Protein 2ICT (pdb70)

Sequence (89 aa):
KANHPRPGDIIQESLDELNVSLREFARAEIAPSTASRLLTGKAALTPEAIKLSVVIGSSPQWLNLQNAWSLAEAEKTVDVSRLRRLVTQ

CATH classification: 1.10.260.40

Organism: Escherichia coli O6:H1 (strain CFT073 / ATCC 700928 / UPEC) (NCBI:txid199310)

Structure (mmCIF, N/CA/C/O backbone):
data_2ICT
#
_entry.id   2ICT
#
_cell.length_a   90.535
_cell.length_b   26.364
_cell.length_c   39.485
_cell.angle_alpha   90.00
_cell.angle_beta   91.51
_cell.angle_gamma   90.00
#
_symmetry.space_group_name_H-M   'C 1 2 1'
#
loop_
_entity.id
_entity.type
_entity.pdbx_description
1 polymer 'antitoxin higa'
2 water water
#
loop_
_atom_site.group_PDB
_atom_site.id
_atom_site.type_symbol
_atom_site.label_atom_id
_atom_site.label_alt_id
_atom_site.label_comp_id
_atom_site.label_asym_id
_atom_site.label_entity_id
_atom_site.label_seq_id
_atom_site.pdbx_PDB_ins_code
_atom_site.Cartn_x
_atom_site.Cartn_y
_atom_site.Cartn_z
_atom_site.occupancy
_atom_site.B_iso_or_equiv
_atom_site.auth_seq_id
_atom_site.auth_comp_id
_atom_site.auth_asym_id
_atom_site.auth_atom_id
_atom_site.pdbx_PDB_model_num
ATOM 9 N N . LYS A 1 2 ? 56.410 5.395 13.175 1.00 55.06 2 LYS A N 1
ATOM 10 C CA . LYS A 1 2 ? 55.746 5.996 14.326 1.00 51.54 2 LYS A CA 1
ATOM 11 C C . LYS A 1 2 ? 54.251 6.094 14.020 1.00 48.18 2 LYS A C 1
ATOM 12 O O . LYS A 1 2 ? 53.837 6.822 13.118 1.00 47.11 2 LYS A O 1
ATOM 26 N N . ALA A 1 4 ? 51.933 7.280 16.024 1.00 38.06 4 ALA A N 1
ATOM 27 C CA . ALA A 1 4 ? 51.290 8.314 16.824 1.00 36.75 4 ALA A CA 1
ATOM 28 C C . ALA A 1 4 ? 50.165 9.020 16.071 1.00 36.41 4 ALA A C 1
ATOM 29 O O . ALA A 1 4 ? 49.097 9.268 16.629 1.00 34.93 4 ALA A O 1
ATOM 31 N N . ASN A 1 5 ? 50.403 9.333 14.801 1.00 36.42 5 ASN A N 1
ATOM 32 C CA . ASN A 1 5 ? 49.407 10.031 13.996 1.00 36.98 5 ASN A CA 1
ATOM 33 C C . ASN A 1 5 ? 48.598 9.132 13.065 1.00 36.38 5 ASN A C 1
ATOM 34 O O . ASN A 1 5 ? 47.928 9.625 12.156 1.00 36.51 5 ASN A O 1
ATOM 39 N N . HIS A 1 6 ? 48.653 7.822 13.285 1.00 35.08 6 HIS A N 1
ATOM 40 C CA . HIS A 1 6 ? 47.910 6.889 12.441 1.00 35.16 6 HIS A CA 1
ATOM 41 C C . HIS A 1 6 ? 46.934 6.043 13.252 1.00 35.19 6 HIS A C 1
ATOM 42 O O . HIS A 1 6 ? 47.267 4.951 13.709 1.00 34.04 6 HIS A O 1
ATOM 49 N N . PRO A 1 7 ? 45.703 6.547 13.432 1.00 35.87 7 PRO A N 1
ATOM 50 C CA . PRO A 1 7 ? 44.632 5.885 14.183 1.00 36.24 7 PRO A CA 1
ATOM 51 C C . PRO A 1 7 ? 44.259 4.506 13.652 1.00 36.35 7 PRO A C 1
ATOM 52 O O . PRO A 1 7 ? 44.321 4.252 12.450 1.00 37.24 7 PRO A O 1
ATOM 56 N N . ARG A 1 8 ? 43.868 3.621 14.562 1.00 34.89 8 ARG A N 1
ATOM 57 C CA . ARG A 1 8 ? 43.454 2.274 14.195 1.00 33.71 8 ARG A CA 1
ATOM 58 C C . ARG A 1 8 ? 42.145 2.414 13.423 1.00 29.94 8 ARG A C 1
ATOM 59 O O . ARG A 1 8 ? 41.243 3.131 13.855 1.00 28.59 8 ARG A O 1
ATOM 67 N N . PRO A 1 9 ? 42.025 1.740 12.268 1.00 26.32 9 PRO A N 1
ATOM 68 C CA . PRO A 1 9 ? 40.786 1.839 11.488 1.00 24.22 9 PRO A CA 1
ATOM 69 C C . PRO A 1 9 ? 39.585 1.469 12.355 1.00 22.06 9 PRO A C 1
ATOM 70 O O . PRO A 1 9 ? 38.574 2.168 12.368 1.00 19.83 9 PRO A O 1
ATOM 74 N N . GLY A 1 10 ? 39.716 0.361 13.077 1.00 20.03 10 GLY A N 1
ATOM 75 C CA . GLY A 1 10 ? 38.649 -0.101 13.945 1.00 18.94 10 GLY A CA 1
ATOM 76 C C . GLY A 1 10 ? 38.291 0.896 15.029 1.00 18.95 10 GLY A C 1
ATOM 77 O O . GLY A 1 10 ? 37.124 1.010 15.413 1.00 18.43 10 GLY A O 1
ATOM 78 N N . ASP A 1 11 ? 39.289 1.622 15.530 1.00 18.88 11 ASP A N 1
ATOM 79 C CA . ASP A 1 11 ? 39.053 2.619 16.571 1.00 18.65 11 ASP A CA 1
ATOM 80 C C . ASP A 1 11 ? 38.263 3.795 16.019 1.00 16.81 11 ASP A C 1
ATOM 81 O O . ASP A 1 11 ? 37.387 4.338 16.693 1.00 13.89 11 ASP A O 1
ATOM 86 N N . ILE A 1 12 ? 38.582 4.196 14.791 1.00 16.00 12 ILE A N 1
ATOM 87 C CA . ILE A 1 12 ? 37.887 5.308 14.167 1.00 15.69 12 ILE A CA 1
ATOM 88 C C . ILE A 1 12 ? 36.423 4.935 13.961 1.00 13.78 12 ILE A C 1
ATOM 89 O O . ILE A 1 12 ? 35.527 5.745 14.193 1.00 13.14 12 ILE A O 1
ATOM 94 N N . ILE A 1 13 ? 36.176 3.704 13.532 1.00 14.25 13 ILE A N 1
ATOM 95 C CA . ILE A 1 13 ? 34.802 3.267 13.327 1.00 14.52 13 ILE A CA 1
ATOM 96 C C . ILE A 1 13 ? 34.072 3.291 14.668 1.00 12.76 13 ILE A C 1
ATOM 97 O O . ILE A 1 13 ? 32.977 3.844 14.776 1.00 10.28 13 ILE A O 1
ATOM 102 N N . GLN A 1 14 ? 34.687 2.702 15.694 1.00 13.09 14 GLN A N 1
ATOM 103 C CA . GLN A 1 14 ? 34.060 2.665 17.009 1.00 12.92 14 GLN A CA 1
ATOM 104 C C . GLN A 1 14 ? 33.820 4.070 17.535 1.00 13.53 14 GLN A C 1
ATOM 105 O O . GLN A 1 14 ? 32.791 4.338 18.152 1.00 12.90 14 GLN A O 1
ATOM 111 N N . GLU A 1 15 ? 34.769 4.967 17.292 1.00 15.85 15 GLU A N 1
ATOM 112 C CA . GLU A 1 15 ? 34.624 6.345 17.745 1.00 18.02 15 GLU A CA 1
ATOM 113 C C . GLU A 1 15 ? 33.395 6.964 17.092 1.00 16.34 15 GLU A C 1
ATOM 114 O O . GLU A 1 15 ? 32.646 7.700 17.733 1.00 15.37 15 GLU A O 1
ATOM 120 N N . SER A 1 16 ? 33.186 6.651 15.815 1.00 13.04 16 SER A N 1
ATOM 121 C CA . SER A 1 16 ? 32.035 7.164 15.080 1.00 12.73 16 SER A CA 1
ATOM 122 C C . SER A 1 16 ? 30.734 6.604 15.652 1.00 10.53 16 SER A C 1
ATOM 123 O O . SER A 1 16 ? 29.751 7.325 15.799 1.00 9.58 16 SER A O 1
ATOM 126 N N . LEU A 1 17 ? 30.731 5.311 15.966 1.00 9.07 17 LEU A N 1
ATOM 127 C CA . LEU A 1 17 ? 29.551 4.669 16.530 1.00 9.99 17 LEU A CA 1
ATOM 128 C C . LEU A 1 17 ? 29.221 5.270 17.893 1.00 9.48 17 LEU A C 1
ATOM 129 O O . LEU A 1 17 ? 28.052 5.426 18.246 1.00 9.95 17 LEU A O 1
ATOM 134 N N . ASP A 1 18 ? 30.248 5.606 18.666 1.00 10.91 18 ASP A N 1
ATOM 135 C CA . ASP A 1 18 ? 30.016 6.206 19.978 1.00 11.72 18 ASP A CA 1
ATOM 136 C C . ASP A 1 18 ? 29.311 7.555 19.824 1.00 12.73 18 ASP A C 1
ATOM 137 O O . ASP A 1 18 ? 28.376 7.868 20.569 1.00 10.54 18 ASP A O 1
ATOM 142 N N . GLU A 1 19 ? 29.755 8.351 18.854 1.00 13.01 19 GLU A N 1
ATOM 143 C CA . GLU A 1 19 ? 29.168 9.669 18.620 1.00 17.81 19 GLU A CA 1
ATOM 144 C C . GLU A 1 19 ? 27.729 9.576 18.120 1.00 15.73 19 GLU A C 1
ATOM 145 O O . GLU A 1 19 ? 26.927 10.483 18.339 1.00 12.89 19 GLU A O 1
ATOM 151 N N . LEU A 1 20 ? 27.410 8.478 17.442 1.00 12.29 20 LEU A N 1
ATOM 152 C CA . LEU A 1 20 ? 26.071 8.263 16.905 1.00 10.85 20 LEU A CA 1
ATOM 153 C C . LEU A 1 20 ? 25.149 7.506 17.870 1.00 11.00 20 LEU A C 1
ATOM 154 O O . LEU A 1 20 ? 23.941 7.429 17.646 1.00 9.69 20 LEU A O 1
ATOM 159 N N . ASN A 1 21 ? 25.721 6.952 18.936 1.00 10.62 21 ASN A N 1
ATOM 160 C CA . ASN A 1 21 ? 24.963 6.181 19.921 1.00 10.42 21 ASN A CA 1
ATOM 161 C C . ASN A 1 21 ? 24.400 4.920 19.258 1.00 8.40 21 ASN A C 1
ATOM 162 O O . ASN A 1 21 ? 23.241 4.548 19.479 1.00 9.11 21 ASN A O 1
ATOM 167 N N . VAL A 1 22 ? 25.233 4.278 18.444 1.00 7.92 22 VAL A N 1
ATOM 168 C CA . VAL A 1 22 ? 24.875 3.058 17.712 1.00 7.71 22 VAL A CA 1
ATOM 169 C C . VAL A 1 22 ? 25.651 1.842 18.238 1.00 8.42 22 VAL A C 1
ATOM 170 O O . VAL A 1 22 ? 26.868 1.904 18.428 1.00 7.33 22 VAL A O 1
ATOM 174 N N . SER A 1 23 ? 24.942 0.737 18.466 1.00 8.95 23 SER A N 1
ATOM 175 C CA . SER A 1 23 ? 25.557 -0.487 18.990 1.00 7.98 23 SER A CA 1
ATOM 176 C C . SER A 1 23 ? 26.246 -1.311 17.910 1.00 9.73 23 SER A C 1
ATOM 177 O O . SER A 1 23 ? 26.050 -1.083 16.719 1.00 3.44 23 SER A O 1
ATOM 180 N N . LEU A 1 24 ? 27.037 -2.291 18.334 1.00 7.89 24 LEU A N 1
ATOM 181 C CA . LEU A 1 24 ? 27.742 -3.149 17.387 1.00 8.73 24 LEU A CA 1
ATOM 182 C C . LEU A 1 24 ? 26.781 -3.878 16.442 1.00 8.81 24 LEU A C 1
ATOM 183 O O . LEU A 1 24 ? 26.979 -3.895 15.223 1.00 8.55 24 LEU A O 1
ATOM 188 N N . ARG A 1 25 ? 25.737 -4.485 16.992 1.00 8.45 25 ARG A N 1
ATOM 189 C CA . ARG A 1 25 ? 24.796 -5.199 16.143 1.00 8.51 25 ARG A CA 1
ATOM 190 C C . ARG A 1 25 ? 23.960 -4.293 15.248 1.00 7.01 25 ARG A C 1
ATOM 191 O O . ARG A 1 25 ? 23.531 -4.708 14.176 1.00 5.82 25 ARG A O 1
ATOM 199 N N . GLU A 1 26 ? 23.738 -3.054 15.676 1.00 6.44 26 GLU A N 1
ATOM 200 C CA . GLU A 1 26 ? 22.979 -2.109 14.865 1.00 5.42 26 GLU A CA 1
ATOM 201 C C . GLU A 1 26 ? 23.877 -1.687 13.711 1.00 4.18 26 GLU A C 1
ATOM 202 O O . GLU A 1 26 ? 23.411 -1.493 12.585 1.00 5.42 26 GLU A O 1
ATOM 208 N N . PHE A 1 27 ? 25.168 -1.564 14.000 1.00 2.96 27 PHE A N 1
ATOM 209 C CA . PHE A 1 27 ? 26.165 -1.2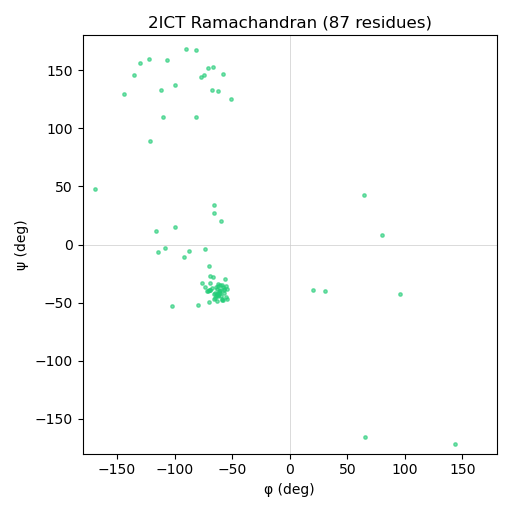23 12.990 1.00 6.07 27 PHE A CA 1
ATOM 210 C C . PHE A 1 27 ? 26.232 -2.390 11.997 1.00 9.08 27 PHE A C 1
ATOM 211 O O . PHE A 1 27 ? 26.217 -2.184 10.787 1.00 4.02 27 PHE A O 1
ATOM 219 N N . ALA A 1 28 ? 26.295 -3.615 12.512 1.00 6.83 28 ALA A N 1
ATOM 220 C CA . ALA A 1 28 ? 26.354 -4.797 11.649 1.00 7.95 28 ALA A CA 1
ATOM 221 C C . ALA A 1 28 ? 25.145 -4.850 10.716 1.00 8.32 28 ALA A C 1
ATOM 222 O O . ALA A 1 28 ? 25.290 -5.082 9.513 1.00 5.78 28 ALA A O 1
ATOM 224 N N . ARG A 1 29 ? 23.957 -4.649 11.278 1.00 7.40 29 ARG A N 1
ATOM 225 C CA . ARG A 1 29 ? 22.714 -4.666 10.509 1.00 7.79 29 ARG A CA 1
ATOM 226 C C . ARG A 1 29 ? 22.720 -3.576 9.434 1.00 5.56 29 ARG A C 1
ATOM 227 O O . ARG A 1 29 ? 22.299 -3.800 8.294 1.00 5.41 29 ARG A O 1
ATOM 235 N N . ALA A 1 30 ? 23.206 -2.397 9.800 1.00 6.03 30 ALA A N 1
ATOM 236 C CA . ALA A 1 30 ? 23.264 -1.272 8.875 1.00 6.00 30 ALA A CA 1
ATOM 237 C C . ALA A 1 30 ? 24.225 -1.529 7.711 1.00 6.13 30 ALA A C 1
ATOM 238 O O . ALA A 1 30 ? 24.014 -1.041 6.601 1.00 6.24 30 ALA A O 1
ATOM 248 N N . GLU A 1 32 ? 24.901 -4.570 6.628 1.00 5.76 32 GLU A N 1
ATOM 249 C CA . GLU A 1 32 ? 24.491 -5.856 6.056 1.00 8.78 32 GLU A CA 1
ATOM 250 C C . GLU A 1 32 ? 25.644 -6.863 6.151 1.00 10.39 32 GLU A C 1
ATOM 251 O O . GLU A 1 32 ? 25.998 -7.536 5.175 1.00 11.78 32 GLU A O 1
ATOM 257 N N . ILE A 1 33 ? 26.245 -6.933 7.337 1.00 9.74 33 ILE A N 1
ATOM 258 C CA . ILE A 1 33 ? 27.324 -7.880 7.628 1.00 11.55 33 ILE A CA 1
ATOM 259 C C . ILE A 1 33 ? 26.977 -8.592 8.937 1.00 10.88 33 ILE A C 1
ATOM 260 O O . ILE A 1 33 ? 26.206 -8.081 9.742 1.00 10.83 33 ILE A O 1
ATOM 265 N N . ALA A 1 34 ? 27.526 -9.782 9.148 1.00 13.19 34 ALA A N 1
ATOM 266 C CA . ALA A 1 34 ? 27.231 -10.519 10.370 1.00 12.80 34 ALA A CA 1
ATOM 267 C C . ALA A 1 34 ? 27.887 -9.844 11.568 1.00 12.51 34 ALA A C 1
ATOM 268 O O . ALA A 1 34 ? 28.916 -9.180 11.431 1.00 11.23 34 ALA A O 1
ATOM 270 N N . PRO A 1 35 ? 27.298 -10.001 12.764 1.00 13.81 35 PRO A N 1
ATOM 271 C CA . PRO A 1 35 ? 27.885 -9.382 13.956 1.00 13.47 35 PRO A CA 1
ATOM 272 C C . PRO A 1 35 ? 29.354 -9.770 14.147 1.00 14.56 35 PRO A C 1
ATOM 273 O O . PRO A 1 35 ? 30.168 -8.947 14.554 1.00 11.88 35 PRO A O 1
ATOM 277 N N . SER A 1 36 ? 29.696 -11.024 13.852 1.00 14.53 36 SER A N 1
ATOM 278 C CA . SER A 1 36 ? 31.081 -11.479 14.003 1.00 16.86 36 SER A CA 1
ATOM 279 C C . SER A 1 36 ? 32.016 -10.688 13.086 1.00 16.24 36 SER A C 1
ATOM 280 O O . SER A 1 36 ? 33.113 -10.304 13.484 1.00 17.70 36 SER A O 1
ATOM 283 N N . THR A 1 37 ? 31.569 -10.448 11.858 1.00 15.35 37 THR A N 1
ATOM 284 C CA . THR A 1 37 ? 32.347 -9.687 10.886 1.00 12.21 37 THR A CA 1
ATOM 285 C C . THR A 1 37 ? 32.533 -8.265 11.405 1.00 12.61 37 THR A C 1
ATOM 286 O O . THR A 1 37 ? 33.620 -7.695 11.317 1.00 12.62 37 THR A O 1
ATOM 290 N N . ALA A 1 38 ? 31.467 -7.697 11.960 1.00 11.57 38 ALA A N 1
ATOM 291 C CA . ALA A 1 38 ? 31.540 -6.342 12.497 1.00 12.66 38 ALA A CA 1
ATOM 292 C C . ALA A 1 38 ? 32.558 -6.296 13.647 1.00 12.18 38 ALA A C 1
ATOM 293 O O . ALA A 1 38 ? 33.381 -5.390 13.718 1.00 11.25 38 ALA A O 1
ATOM 295 N N . SER A 1 39 ? 32.515 -7.284 14.533 1.00 14.31 39 SER A N 1
ATOM 296 C CA . SER A 1 39 ? 33.451 -7.322 15.657 1.00 19.15 39 SER A CA 1
ATOM 297 C C . SER A 1 39 ? 34.908 -7.341 15.203 1.00 19.69 39 SER A C 1
ATOM 298 O O . SER A 1 39 ? 35.734 -6.594 15.725 1.00 19.81 39 SER A O 1
ATOM 301 N N . ARG A 1 40 ? 35.220 -8.196 14.233 1.00 22.28 40 ARG A N 1
ATOM 302 C CA . ARG A 1 40 ? 36.585 -8.303 13.727 1.00 26.36 40 ARG A CA 1
ATOM 303 C C . ARG A 1 40 ? 37.056 -6.981 13.135 1.00 25.07 40 ARG A C 1
ATOM 304 O O . ARG A 1 40 ? 38.204 -6.579 13.321 1.00 24.71 40 ARG A O 1
ATOM 312 N N . LEU A 1 41 ? 36.162 -6.305 12.424 1.00 23.04 41 LEU A N 1
ATOM 313 C CA . LEU A 1 41 ? 36.488 -5.027 11.807 1.00 21.51 41 LEU A CA 1
ATOM 314 C C . LEU A 1 41 ? 36.803 -3.974 12.864 1.00 21.21 41 LEU A C 1
ATOM 315 O O . LEU A 1 41 ? 37.769 -3.222 12.739 1.00 20.44 41 LEU A O 1
ATOM 320 N N . LEU A 1 42 ? 35.983 -3.931 13.908 1.00 19.59 42 LEU A N 1
ATOM 321 C CA . LEU A 1 42 ? 36.158 -2.969 14.988 1.00 20.20 42 LEU A CA 1
ATOM 322 C C . LEU A 1 42 ? 37.392 -3.234 15.851 1.00 22.03 42 LEU A C 1
ATOM 323 O O . LEU A 1 42 ? 38.073 -2.297 16.263 1.00 21.30 42 LEU A O 1
ATOM 328 N N . THR A 1 43 ? 37.675 -4.506 16.118 1.00 24.17 43 THR A N 1
ATOM 329 C CA . THR A 1 43 ? 38.820 -4.876 16.950 1.00 27.43 43 THR A CA 1
ATOM 330 C C . THR A 1 43 ? 40.114 -5.021 16.158 1.00 29.55 43 THR A C 1
ATOM 331 O O . THR A 1 43 ? 41.178 -5.246 16.736 1.00 30.05 43 THR A O 1
ATOM 335 N N . GLY A 1 44 ? 40.018 -4.908 14.838 1.00 30.86 44 GLY A N 1
ATOM 336 C CA . GLY A 1 44 ? 41.200 -5.013 14.003 1.00 33.11 44 GLY A CA 1
ATOM 337 C C . GLY A 1 44 ? 41.673 -6.425 13.714 1.00 34.29 44 GLY A C 1
ATOM 338 O O . GLY A 1 44 ? 42.754 -6.610 13.152 1.00 34.89 44 GLY A O 1
ATOM 339 N N . LYS A 1 45 ? 40.882 -7.423 14.097 1.00 34.82 45 LYS A N 1
ATOM 340 C CA . LYS A 1 45 ? 41.253 -8.811 13.850 1.00 34.61 45 LYS A CA 1
ATOM 341 C C . LYS A 1 45 ? 41.082 -9.146 12.374 1.00 33.24 45 LYS A C 1
ATOM 342 O O . LYS A 1 45 ? 41.397 -10.251 11.930 1.00 34.52 45 LYS A O 1
ATOM 348 N N . ALA A 1 46 ? 40.569 -8.179 11.622 1.00 30.06 46 ALA A N 1
ATOM 349 C CA . ALA A 1 46 ? 40.367 -8.324 10.188 1.00 27.87 46 ALA A CA 1
ATOM 350 C C . ALA A 1 46 ? 40.655 -6.963 9.569 1.00 26.27 46 ALA A C 1
ATOM 351 O O . ALA A 1 46 ? 40.145 -5.944 10.031 1.00 23.87 46 ALA A O 1
ATOM 353 N N . ALA A 1 47 ? 41.489 -6.945 8.537 1.00 24.70 47 ALA A N 1
ATOM 354 C CA . ALA A 1 47 ? 41.843 -5.697 7.876 1.00 22.35 47 ALA A CA 1
ATOM 355 C C . ALA A 1 47 ? 40.645 -5.078 7.159 1.00 20.02 47 ALA A C 1
ATOM 356 O O . ALA A 1 47 ? 39.713 -5.776 6.759 1.00 18.72 47 ALA A O 1
ATOM 358 N N . LEU A 1 48 ? 40.675 -3.757 7.018 1.00 17.66 48 LEU A N 1
ATOM 359 C CA . LEU A 1 48 ? 39.613 -3.032 6.341 1.00 17.45 48 LEU A CA 1
ATOM 360 C C . LEU A 1 48 ? 39.891 -3.158 4.847 1.00 18.35 48 LEU A C 1
ATOM 361 O O . LEU A 1 48 ? 40.850 -2.585 4.331 1.00 20.23 48 LEU A O 1
ATOM 366 N N . THR A 1 49 ? 39.046 -3.928 4.167 1.00 16.64 49 THR A N 1
ATOM 367 C CA . THR A 1 49 ? 39.180 -4.192 2.737 1.00 14.87 49 THR A CA 1
ATOM 368 C C . THR A 1 49 ? 38.442 -3.182 1.866 1.00 13.95 49 THR A C 1
ATOM 369 O O . THR A 1 49 ? 37.647 -2.385 2.359 1.00 13.00 49 THR A O 1
ATOM 373 N N . PRO A 1 50 ? 38.700 -3.203 0.548 1.00 15.91 50 PRO A N 1
ATOM 374 C CA . PRO A 1 50 ? 38.017 -2.268 -0.350 1.00 14.53 50 PRO A CA 1
ATOM 375 C C . PRO A 1 50 ? 36.502 -2.416 -0.228 1.00 13.88 50 PRO A C 1
ATOM 376 O O . PRO A 1 50 ? 35.765 -1.429 -0.264 1.00 10.96 50 PRO A O 1
ATOM 380 N N . GLU A 1 51 ? 36.040 -3.654 -0.075 1.00 15.15 51 GLU A N 1
ATOM 381 C CA . GLU A 1 51 ? 34.613 -3.918 0.074 1.00 17.69 51 GLU A CA 1
ATOM 382 C C . GLU A 1 51 ? 34.069 -3.196 1.304 1.00 14.66 51 GLU A C 1
ATOM 383 O O . GLU A 1 51 ? 33.005 -2.575 1.256 1.00 11.68 51 GLU A O 1
ATOM 397 N N . ALA A 1 53 ? 35.498 -0.644 2.792 1.00 6.12 53 ALA A N 1
ATOM 398 C CA . ALA A 1 53 ? 35.678 0.797 2.632 1.00 6.97 53 ALA A CA 1
ATOM 399 C C . ALA A 1 53 ? 34.472 1.392 1.911 1.00 6.96 53 ALA A C 1
ATOM 400 O O . ALA A 1 53 ? 34.010 2.477 2.264 1.00 6.88 53 ALA A O 1
ATOM 402 N N . ILE A 1 54 ? 33.967 0.686 0.901 1.00 6.18 54 ILE A N 1
ATOM 403 C CA . ILE A 1 54 ? 32.803 1.158 0.156 1.00 5.53 54 ILE A CA 1
ATOM 404 C C . ILE A 1 54 ? 31.569 1.193 1.059 1.00 4.96 54 ILE A C 1
ATOM 405 O O . ILE A 1 54 ? 30.822 2.186 1.081 1.00 4.23 54 ILE A O 1
ATOM 410 N N . LYS A 1 55 ? 31.351 0.122 1.815 1.00 5.27 55 LYS A N 1
ATOM 411 C CA . LYS A 1 55 ? 30.209 0.079 2.721 1.00 5.58 55 LYS A CA 1
ATOM 412 C C . LYS A 1 55 ? 30.308 1.168 3.794 1.00 5.73 55 LYS A C 1
ATOM 413 O O . LYS A 1 55 ? 29.318 1.840 4.091 1.00 5.60 55 LYS A O 1
ATOM 419 N N . LEU A 1 56 ? 31.496 1.349 4.371 1.00 4.98 56 LEU A N 1
ATOM 420 C CA . LEU A 1 56 ? 31.690 2.370 5.403 1.00 6.11 56 LEU A CA 1
ATOM 421 C C . LEU A 1 56 ? 31.434 3.784 4.884 1.00 6.65 56 LEU A C 1
ATOM 422 O O . LEU A 1 56 ? 30.944 4.646 5.619 1.00 5.90 56 LEU A O 1
ATOM 427 N N . SER A 1 57 ? 31.766 4.025 3.622 1.00 6.72 57 SER A N 1
ATOM 428 C CA . SER A 1 57 ? 31.565 5.349 3.039 1.00 6.94 57 SER A CA 1
ATOM 429 C C . SER A 1 57 ? 30.083 5.701 3.026 1.00 6.26 57 SER A C 1
ATOM 430 O O . SER A 1 57 ? 29.708 6.855 3.229 1.00 7.12 57 SER A O 1
ATOM 433 N N . VAL A 1 58 ? 29.240 4.701 2.798 1.00 5.59 58 VAL A N 1
ATOM 434 C CA . VAL A 1 58 ? 27.795 4.905 2.774 1.00 5.73 58 VAL A CA 1
ATOM 435 C C . VAL A 1 58 ? 27.190 4.977 4.175 1.00 7.03 58 VAL A C 1
ATOM 436 O O . VAL A 1 58 ? 26.470 5.918 4.507 1.00 4.46 58 VAL A O 1
ATOM 440 N N . VAL A 1 59 ? 27.495 3.973 4.992 1.00 5.95 59 VAL A N 1
ATOM 441 C CA . VAL A 1 59 ? 26.953 3.854 6.343 1.00 3.71 59 VAL A CA 1
ATOM 442 C C . VAL A 1 59 ? 27.466 4.825 7.402 1.00 4.97 59 VAL A C 1
ATOM 443 O O . VAL A 1 59 ? 26.687 5.314 8.226 1.00 5.59 59 VAL A O 1
ATOM 447 N N . ILE A 1 60 ? 28.760 5.113 7.384 1.00 4.99 60 ILE A N 1
ATOM 448 C CA . ILE A 1 60 ? 29.339 6.028 8.364 1.00 7.79 60 ILE A CA 1
ATOM 449 C C . ILE A 1 60 ? 29.584 7.398 7.741 1.00 8.41 60 ILE A C 1
ATOM 450 O O . ILE A 1 60 ? 29.123 8.426 8.261 1.00 7.46 60 ILE A O 1
ATOM 455 N N . GLY A 1 61 ? 30.292 7.400 6.616 1.00 8.52 61 GLY A N 1
ATOM 456 C CA . GLY A 1 61 ? 30.594 8.641 5.925 1.00 8.61 61 GLY A CA 1
ATOM 457 C C . GLY A 1 61 ? 31.973 8.670 5.293 1.00 8.94 61 GLY A C 1
ATOM 458 O O . GLY A 1 61 ? 32.692 7.662 5.259 1.00 6.89 61 GLY A O 1
ATOM 459 N N . SER A 1 62 ? 32.346 9.848 4.805 1.00 7.68 62 SER A N 1
ATOM 460 C CA . SER A 1 62 ? 33.627 10.074 4.141 1.00 9.69 62 SER A CA 1
ATOM 461 C C . SER A 1 62 ? 33.696 9.269 2.843 1.00 10.56 62 SER A C 1
ATOM 462 O O . SER A 1 62 ? 32.674 8.793 2.352 1.00 9.72 62 SER A O 1
ATOM 465 N N . SER A 1 63 ? 34.890 9.127 2.279 1.00 9.04 63 SER A N 1
ATOM 466 C CA . SER A 1 63 ? 35.055 8.399 1.022 1.00 11.34 63 SER A CA 1
ATOM 467 C C . SER A 1 63 ? 35.703 7.034 1.221 1.00 10.33 63 SER A C 1
ATOM 468 O O . SER A 1 63 ? 36.368 6.793 2.227 1.00 6.95 63 SER A O 1
ATOM 471 N N . PRO A 1 64 ? 35.510 6.120 0.260 1.00 10.83 64 PRO A N 1
ATOM 472 C CA . PRO A 1 64 ? 36.112 4.789 0.379 1.00 11.67 64 PRO A CA 1
ATOM 473 C C . PRO A 1 64 ? 37.633 4.904 0.506 1.00 12.40 64 PRO A C 1
ATOM 474 O O . PRO A 1 64 ? 38.268 4.148 1.241 1.00 10.54 64 PRO A O 1
ATOM 478 N N . GLN A 1 65 ? 38.219 5.861 -0.206 1.00 15.24 65 GLN A N 1
ATOM 479 C CA . GLN A 1 65 ? 39.664 6.035 -0.156 1.00 18.00 65 GLN A CA 1
ATOM 480 C C . GLN A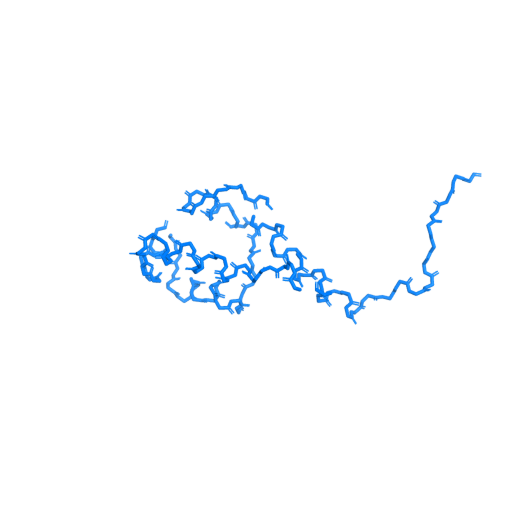 1 65 ? 40.143 6.470 1.226 1.00 19.02 65 GLN A C 1
ATOM 481 O O . GLN A 1 65 ? 41.223 6.076 1.654 1.00 18.20 65 GLN A O 1
ATOM 495 N N . TRP A 1 67 ? 38.917 5.621 4.132 1.00 16.89 67 TRP A N 1
ATOM 496 C CA . TRP A 1 67 ? 38.951 4.430 4.970 1.00 15.74 67 TRP A CA 1
ATOM 497 C C . TRP A 1 67 ? 40.125 3.530 4.596 1.00 15.12 67 TRP A C 1
ATOM 498 O O . TRP A 1 67 ? 40.773 2.947 5.468 1.00 13.88 67 TRP A O 1
ATOM 509 N N . LEU A 1 68 ? 40.404 3.410 3.302 1.00 14.84 68 LEU A N 1
ATOM 510 C CA . LEU A 1 68 ? 41.527 2.587 2.872 1.00 17.19 68 LEU A CA 1
ATOM 511 C C . LEU A 1 68 ? 42.837 3.235 3.309 1.00 17.45 68 LEU A C 1
ATOM 512 O O . LEU A 1 68 ? 43.773 2.541 3.696 1.00 19.23 68 LEU A O 1
ATOM 517 N N . ASN A 1 69 ? 42.898 4.562 3.258 1.00 19.69 69 ASN A N 1
ATOM 518 C CA . ASN A 1 69 ? 44.101 5.274 3.683 1.00 21.15 69 ASN A CA 1
ATOM 519 C C . ASN A 1 69 ? 44.426 4.898 5.124 1.00 21.00 69 ASN A C 1
ATOM 520 O O . ASN A 1 69 ? 45.586 4.678 5.471 1.00 21.19 69 ASN A O 1
ATOM 525 N N . LEU A 1 70 ? 43.398 4.825 5.965 1.00 19.84 70 LEU A N 1
ATOM 526 C CA . LEU A 1 70 ? 43.596 4.464 7.362 1.00 18.94 70 LEU A CA 1
ATOM 527 C C . LEU A 1 70 ? 44.235 3.087 7.479 1.00 19.17 70 LEU A C 1
ATOM 528 O O . LEU A 1 70 ? 45.154 2.887 8.272 1.00 20.04 70 LEU A O 1
ATOM 533 N N . GLN A 1 71 ? 43.738 2.139 6.689 1.00 18.17 71 GLN A N 1
ATOM 534 C CA . GLN A 1 71 ? 44.259 0.780 6.706 1.00 18.97 71 GLN A CA 1
ATOM 535 C C . GLN A 1 71 ? 45.662 0.712 6.106 1.00 19.68 71 GLN A C 1
ATOM 536 O O . GLN A 1 71 ? 46.520 -0.011 6.609 1.00 21.70 71 GLN A O 1
ATOM 542 N N . ASN A 1 72 ? 45.897 1.471 5.039 1.00 19.93 72 ASN A N 1
ATOM 543 C CA . ASN A 1 72 ? 47.206 1.467 4.389 1.00 18.98 72 ASN A CA 1
ATOM 544 C C . ASN A 1 72 ? 48.334 1.838 5.344 1.00 18.44 72 ASN A C 1
ATOM 545 O O . ASN A 1 72 ? 49.421 1.267 5.271 1.00 17.48 72 ASN A O 1
ATOM 550 N N . ALA A 1 73 ? 48.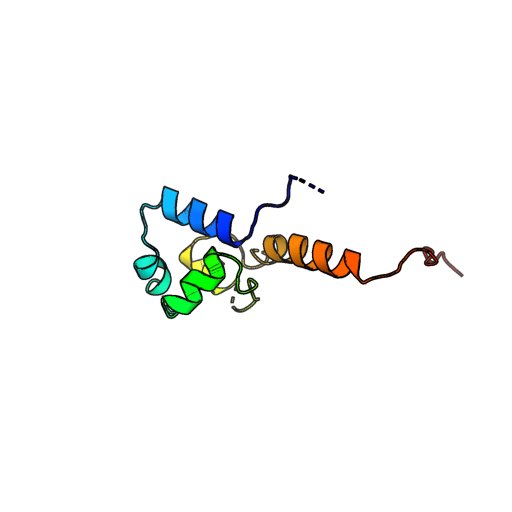085 2.797 6.231 1.00 18.51 73 ALA A N 1
ATOM 551 C CA . ALA A 1 73 ? 49.106 3.213 7.186 1.00 18.59 73 ALA A CA 1
ATOM 552 C C . ALA A 1 73 ? 49.588 2.004 7.978 1.00 18.56 73 ALA A C 1
ATOM 553 O O . ALA A 1 73 ? 50.790 1.812 8.170 1.00 16.50 73 ALA A O 1
ATOM 555 N N . TRP A 1 74 ? 48.651 1.181 8.437 1.00 17.79 74 TRP A N 1
ATOM 556 C CA . TRP A 1 74 ? 49.021 0.002 9.204 1.00 18.70 74 TRP A CA 1
ATOM 557 C C . TRP A 1 74 ? 49.571 -1.125 8.341 1.00 17.97 74 TRP A C 1
ATOM 558 O O . TRP A 1 74 ? 50.440 -1.879 8.779 1.00 16.75 74 TRP A O 1
ATOM 569 N N . SER A 1 75 ? 49.080 -1.245 7.114 1.00 16.76 75 SER A N 1
ATOM 570 C CA . SER A 1 75 ? 49.593 -2.287 6.232 1.00 17.51 75 SER A CA 1
ATOM 571 C C . SER A 1 75 ? 51.024 -1.921 5.842 1.00 17.35 75 SER A C 1
ATOM 572 O O . SER A 1 75 ? 51.874 -2.795 5.653 1.00 17.25 75 SER A O 1
ATOM 575 N N . LEU A 1 76 ? 51.289 -0.624 5.729 1.00 16.19 76 LEU A N 1
ATOM 576 C CA . LEU A 1 76 ? 52.623 -0.154 5.379 1.00 16.48 76 LEU A CA 1
ATOM 577 C C . LEU A 1 76 ? 53.578 -0.378 6.546 1.00 19.77 76 LEU A C 1
ATOM 578 O O . LEU A 1 76 ? 54.731 -0.764 6.348 1.00 18.67 76 LEU A O 1
ATOM 583 N N . ALA A 1 77 ? 53.093 -0.139 7.763 1.00 21.87 77 ALA A N 1
ATOM 584 C CA . ALA A 1 77 ? 53.907 -0.322 8.960 1.00 25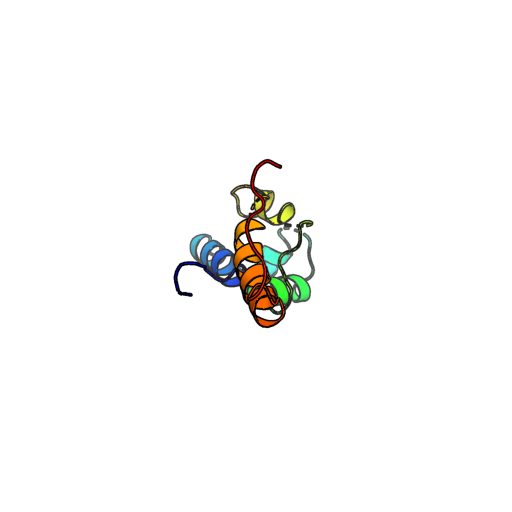.66 77 ALA A CA 1
ATOM 585 C C . ALA A 1 77 ? 54.314 -1.786 9.108 1.00 28.10 77 ALA A C 1
ATOM 586 O O . ALA A 1 77 ? 55.437 -2.090 9.512 1.00 28.66 77 ALA A O 1
ATOM 588 N N . GLU A 1 78 ? 53.403 -2.692 8.775 1.00 31.17 78 GLU A N 1
ATOM 589 C CA . GLU A 1 78 ? 53.693 -4.117 8.871 1.00 36.19 78 GLU A CA 1
ATOM 590 C C . GLU A 1 78 ? 54.709 -4.528 7.808 1.00 34.70 78 GLU A C 1
ATOM 591 O O . GLU A 1 78 ? 55.700 -5.194 8.109 1.00 33.39 78 GLU A O 1
ATOM 597 N N . ALA A 1 79 ? 54.457 -4.125 6.566 1.00 32.33 79 ALA A N 1
ATOM 598 C CA . ALA A 1 79 ? 55.341 -4.448 5.453 1.00 31.30 79 ALA A CA 1
ATOM 599 C C . ALA A 1 79 ? 56.753 -3.922 5.693 1.00 31.27 79 ALA A C 1
ATOM 600 O O . ALA A 1 79 ? 57.735 -4.544 5.293 1.00 29.65 79 ALA A O 1
ATOM 602 N N . GLU A 1 80 ? 56.847 -2.771 6.346 1.00 32.80 80 GLU A N 1
ATOM 603 C CA . GLU A 1 80 ? 58.132 -2.156 6.636 1.00 35.79 80 GLU A CA 1
ATOM 604 C C . GLU A 1 80 ? 59.065 -3.104 7.386 1.00 39.16 80 GLU A C 1
ATOM 605 O O . GLU A 1 80 ? 60.276 -3.107 7.163 1.00 38.47 80 GLU A O 1
ATOM 611 N N . LYS A 1 81 ? 58.495 -3.915 8.270 1.00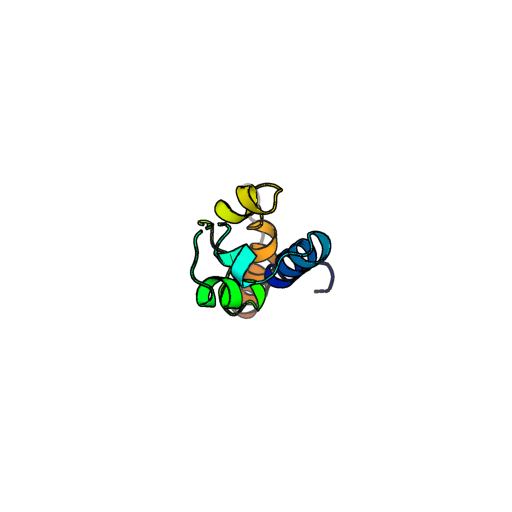 42.35 81 LYS A N 1
ATOM 612 C CA . LYS A 1 81 ? 59.277 -4.855 9.064 1.00 45.30 81 LYS A CA 1
ATOM 613 C C . LYS A 1 81 ? 59.844 -6.007 8.238 1.00 43.92 81 LYS A C 1
ATOM 614 O O . LYS A 1 81 ? 60.787 -6.674 8.662 1.00 43.62 81 LYS A O 1
ATOM 620 N N . THR A 1 82 ? 59.276 -6.236 7.059 1.00 40.93 82 THR A N 1
ATOM 621 C CA . THR A 1 82 ? 59.726 -7.333 6.212 1.00 38.73 82 THR A CA 1
ATOM 622 C C . THR A 1 82 ? 60.361 -6.906 4.890 1.00 34.29 82 THR A C 1
ATOM 623 O O . THR A 1 82 ? 60.871 -7.744 4.149 1.00 35.10 82 THR A O 1
ATOM 627 N N . VAL A 1 83 ? 60.32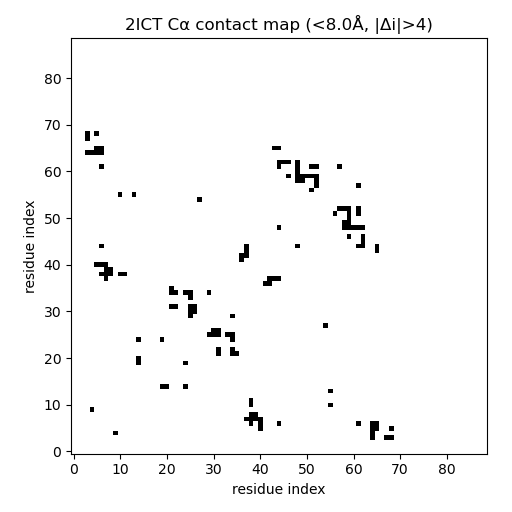9 -5.612 4.589 1.00 27.39 83 VAL A N 1
ATOM 628 C CA . VAL A 1 83 ? 60.914 -5.118 3.347 1.00 22.67 83 VAL A CA 1
ATOM 629 C C . VAL A 1 83 ? 62.302 -4.540 3.606 1.00 19.37 83 VAL A C 1
ATOM 630 O O . VAL A 1 83 ? 62.516 -3.837 4.585 1.00 19.93 83 VAL A O 1
ATOM 634 N N . ASP A 1 84 ? 63.241 -4.843 2.719 1.00 16.66 84 ASP A N 1
ATOM 635 C CA . ASP A 1 84 ? 64.611 -4.363 2.849 1.00 13.49 84 ASP A CA 1
ATOM 636 C C . ASP A 1 84 ? 64.895 -3.319 1.767 1.00 12.50 84 ASP A C 1
ATOM 637 O O . ASP A 1 84 ? 64.975 -3.657 0.593 1.00 10.88 84 ASP A O 1
ATOM 642 N N . VAL A 1 85 ? 65.034 -2.055 2.161 1.00 11.22 85 VAL A N 1
ATOM 643 C CA . VAL A 1 85 ? 65.335 -0.991 1.197 1.00 12.06 85 VAL A CA 1
ATOM 644 C C . VAL A 1 85 ? 66.698 -0.375 1.510 1.00 10.81 85 VAL A C 1
ATOM 645 O O . VAL A 1 85 ? 67.064 0.664 0.953 1.00 9.50 85 VAL A O 1
ATOM 649 N N . SER A 1 86 ? 67.452 -1.036 2.384 1.00 9.89 86 SER A N 1
ATOM 650 C CA . SER A 1 86 ? 68.762 -0.559 2.814 1.00 10.58 86 SER A CA 1
ATOM 651 C C . SER A 1 86 ? 69.770 -0.301 1.700 1.00 10.87 86 SER A C 1
ATOM 652 O O . SER A 1 86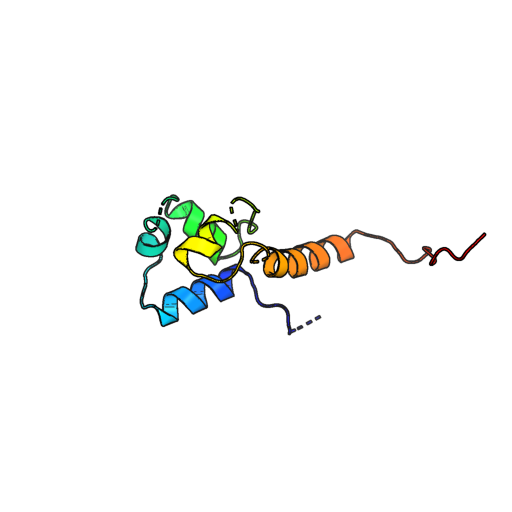 ? 70.638 0.556 1.844 1.00 11.77 86 SER A O 1
ATOM 655 N N . ARG A 1 87 ? 69.664 -1.031 0.595 1.00 8.58 8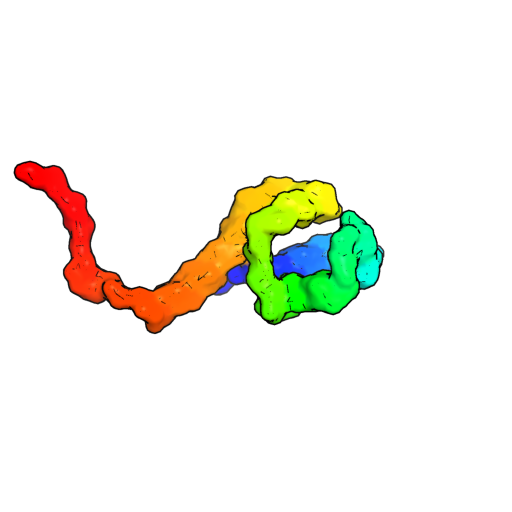7 ARG A N 1
ATOM 656 C CA . ARG A 1 87 ? 70.612 -0.871 -0.505 1.00 7.97 87 ARG A CA 1
ATOM 657 C C . ARG A 1 87 ? 70.005 -0.189 -1.725 1.00 8.47 87 ARG A C 1
ATOM 658 O O . ARG A 1 87 ? 70.705 0.061 -2.716 1.00 7.76 87 ARG A O 1
ATOM 666 N N . LEU A 1 88 ? 68.708 0.100 -1.660 1.00 8.66 88 LEU A N 1
ATOM 667 C CA . LEU A 1 88 ? 68.018 0.719 -2.789 1.00 9.00 88 LEU A CA 1
ATOM 668 C C . LEU A 1 88 ? 68.359 2.196 -2.936 1.00 7.99 88 LEU A C 1
ATOM 669 O O . LEU A 1 88 ? 68.559 2.898 -1.949 1.00 7.92 88 LEU A O 1
ATOM 674 N N . ARG A 1 89 ? 68.413 2.661 -4.177 1.00 8.43 89 ARG A N 1
ATOM 675 C CA . ARG A 1 89 ? 68.736 4.057 -4.451 1.00 11.26 89 ARG A CA 1
ATOM 676 C C . ARG A 1 89 ? 67.793 4.621 -5.501 1.00 9.15 89 ARG A C 1
ATOM 677 O O . ARG A 1 89 ? 67.372 3.911 -6.403 1.00 7.42 89 ARG A O 1
ATOM 685 N N . ARG A 1 90 ? 67.475 5.906 -5.371 1.00 8.53 90 ARG A N 1
ATOM 686 C CA . ARG A 1 90 ? 66.594 6.614 -6.299 1.00 7.74 90 ARG A CA 1
ATOM 687 C C . ARG A 1 90 ? 67.222 6.628 -7.690 1.00 8.62 90 ARG A C 1
ATOM 688 O O . ARG A 1 90 ? 68.405 6.925 -7.843 1.00 8.02 90 ARG A O 1
ATOM 696 N N . LEU A 1 91 ? 66.436 6.286 -8.704 1.00 8.77 91 LEU A N 1
ATOM 697 C CA . LEU A 1 91 ? 66.934 6.303 -10.067 1.00 9.27 91 LEU A CA 1
ATOM 698 C C . LEU A 1 91 ? 66.972 7.760 -10.521 1.00 10.65 91 LEU A C 1
ATOM 699 O O . LEU A 1 91 ? 66.118 8.558 -10.129 1.00 10.89 91 LEU A O 1
ATOM 704 N N . VAL A 1 92 ? 67.984 8.102 -11.310 1.00 11.14 92 VAL A N 1
ATOM 705 C CA . VAL A 1 92 ? 68.124 9.447 -11.863 1.00 12.27 92 VAL A CA 1
ATOM 706 C C . VAL A 1 92 ? 68.165 9.285 -13.382 1.00 12.64 92 VAL A C 1
ATOM 707 O O . VAL A 1 92 ? 68.459 8.203 -13.884 1.00 11.41 92 VAL A O 1
ATOM 711 N N . THR A 1 93 ? 67.866 10.354 -14.110 1.00 11.71 93 THR A N 1
ATOM 712 C CA . THR A 1 93 ? 67.862 10.306 -15.573 1.00 13.58 93 THR A CA 1
ATOM 713 C C . THR A 1 93 ? 69.156 9.712 -16.136 1.00 13.07 93 THR A C 1
ATOM 714 O O . THR A 1 93 ? 70.249 10.190 -15.831 1.00 13.45 93 THR A O 1
ATOM 718 N N . GLN A 1 94 ? 69.020 8.675 -16.960 1.00 12.34 94 GLN A N 1
ATOM 719 C CA . GLN A 1 94 ? 70.163 8.003 -17.580 1.00 14.02 94 GLN A CA 1
ATOM 720 C C . GLN A 1 94 ? 70.367 8.429 -19.034 1.00 15.17 94 GLN A C 1
ATOM 721 O O . GLN A 1 94 ? 71.509 8.296 -19.536 1.00 14.16 94 GLN A O 1
#

Solvent-accessible surface area: 6934 Å² total

B-factor: mean 21.46, std 14.41, range [2.96, 102.02]

InterPro domains:
  IPR001387 Cro/C1-type, helix-turn-helix domain [PF01381] (14-65)
  IPR001387 Cro/C1-type, helix-turn-helix domain [PS50943] (13-67)
  IPR001387 Cro/C1-type, helix-turn-helix domain [SM00530] (12-67)
  IPR010982 Lambda repressor-like, DNA-binding domain superfamily [G3DSA:1.10.260.40] (1-82)
  IPR010982 Lambda repressor-like, DNA-binding domain superfamily [SSF47413] (9-88)
  IPR013430 Toxin-antitoxin system, antidote protein, HigA [PTHR36924] (1-91)
  IPR013430 Toxin-antitoxin system, antidote protein, HigA [TIGR02607] (3-81)

Radius of gyration: 16.65 Å; Cα contacts (8 Å, |Δi|>4): 73; chains: 1; bounding box: 48×22×38 Å

Foldseek 3Di:
DPPQDALLCVVVVLCVVVVHDLVSLCVLPHDSVVSVCRNVVVDADDLVCCSCCVSRHDGSVSVVSRVVVVVVVVVVVDDCPPPDDDDDD

Secondary structure (DSSP, 8-state):
------HHHHHHHHHHHHT--HHHHHH----HHHHHHHHHTSS------HHHHHHT-S----HHHHHHHHHHHHHTT---TT-------

Nearest PDB structures (foldseek):
  2axv-assembly1_D  TM=6.987E-01  e=1.760E-01  Enterococcus faecalis
  2grm-assembly2_C-5  TM=7.171E-01  e=3.797E-01  Enterococcus faecalis
  2grm-assembly1_A  TM=7.174E-01  e=5.104E-01  Enterococcus faecalis
  2aw6-assembly1_A  TM=7.224E-01  e=8.192E-01  Enterococcus faecalis
  5v5u-assembly1_B  TM=5.660E-01  e=5.104E-01  Enterococcus faecalis V583